Protein AF-A0A534Z0I4-F1 (afdb_monomer_lite)

Sequence (76 aa):
MIPVTHLILMKLETGRSQDDADVVELLKAGASPATVGRYLSRVWPKLVPRFRRLVAQARAELTPRPRRPPARRTGR

pLDDT: mean 85.77, std 13.88, range [51.28, 96.5]

Secondary structure (DSSP, 8-state):
---HHHHHHHHHHH--HHHHHHHHHHHHTT--HHHHHHHHHHH-GGGHHHHHHHHHHHHHHHS----PPP------

Structure (mmCIF, N/CA/C/O backbone):
data_AF-A0A534Z0I4-F1
#
_entry.id   AF-A0A534Z0I4-F1
#
loop_
_atom_site.group_PDB
_atom_site.id
_atom_site.type_symbol
_atom_site.label_atom_id
_atom_site.label_alt_id
_atom_site.label_comp_id
_atom_site.label_asym_id
_atom_site.label_entity_id
_atom_site.label_seq_id
_atom_site.pdbx_PDB_ins_code
_atom_site.Cartn_x
_atom_site.Cartn_y
_atom_site.Cartn_z
_atom_site.occupancy
_atom_site.B_iso_or_equiv
_atom_site.auth_seq_id
_atom_site.auth_comp_id
_atom_site.auth_asym_id
_atom_site.auth_atom_id
_atom_site.pdbx_PDB_model_num
ATOM 1 N N . MET A 1 1 ? 8.055 -19.109 -7.268 1.00 63.91 1 MET A N 1
ATOM 2 C CA . MET A 1 1 ? 8.313 -17.722 -6.819 1.00 63.91 1 MET A CA 1
ATOM 3 C C . MET A 1 1 ? 6.965 -17.054 -6.573 1.00 63.91 1 MET A C 1
ATOM 5 O O . MET A 1 1 ? 6.133 -17.103 -7.470 1.00 63.91 1 MET A O 1
ATOM 9 N N . ILE A 1 2 ? 6.698 -16.523 -5.375 1.00 74.56 2 ILE A N 1
ATOM 10 C CA . ILE A 1 2 ? 5.408 -15.875 -5.069 1.00 74.56 2 ILE A CA 1
ATOM 11 C C . ILE A 1 2 ? 5.472 -14.412 -5.544 1.00 74.56 2 ILE A C 1
ATOM 13 O O . ILE A 1 2 ? 6.419 -13.717 -5.172 1.00 74.56 2 ILE A O 1
ATOM 17 N N . PRO A 1 3 ? 4.512 -13.917 -6.351 1.00 88.19 3 PRO A N 1
ATOM 18 C CA . PRO A 1 3 ? 4.493 -12.518 -6.769 1.00 88.19 3 PRO A CA 1
ATOM 19 C C . PRO A 1 3 ? 4.380 -11.568 -5.571 1.00 88.19 3 PRO A C 1
ATOM 21 O O . PRO A 1 3 ? 3.606 -11.819 -4.647 1.00 88.19 3 PRO A O 1
ATOM 24 N N . VAL A 1 4 ? 5.069 -10.423 -5.617 1.00 89.44 4 VAL A N 1
ATOM 25 C CA . VAL A 1 4 ? 5.039 -9.434 -4.519 1.00 89.44 4 VAL A CA 1
ATOM 26 C C . VAL A 1 4 ? 3.618 -8.947 -4.202 1.00 89.44 4 VAL A C 1
ATOM 28 O O . VAL A 1 4 ? 3.295 -8.652 -3.056 1.00 89.44 4 VAL A O 1
ATOM 31 N N . THR A 1 5 ? 2.735 -8.922 -5.206 1.00 90.50 5 THR A N 1
ATOM 32 C CA . THR A 1 5 ? 1.315 -8.579 -5.048 1.00 90.50 5 THR A CA 1
ATOM 33 C C . THR A 1 5 ? 0.567 -9.569 -4.159 1.00 90.50 5 THR A C 1
ATOM 35 O O . THR A 1 5 ? -0.283 -9.151 -3.377 1.00 90.50 5 THR A O 1
ATOM 38 N N . HIS A 1 6 ? 0.902 -10.860 -4.238 1.00 90.06 6 HIS A N 1
ATOM 39 C CA . HIS A 1 6 ? 0.321 -11.897 -3.388 1.00 90.06 6 HIS A CA 1
ATOM 40 C C . HIS A 1 6 ? 0.889 -11.825 -1.971 1.00 90.06 6 HIS A C 1
ATOM 42 O O . HIS A 1 6 ? 0.128 -11.929 -1.017 1.00 90.06 6 HIS A O 1
ATOM 48 N N . LEU A 1 7 ? 2.191 -11.558 -1.821 1.00 89.62 7 LEU A N 1
ATOM 49 C CA . LEU A 1 7 ? 2.801 -11.354 -0.501 1.00 89.62 7 LEU A CA 1
ATOM 50 C C . LEU A 1 7 ? 2.171 -10.167 0.241 1.00 89.62 7 LEU A C 1
ATOM 52 O O . LEU A 1 7 ? 1.844 -10.281 1.419 1.00 89.62 7 LEU A O 1
ATOM 56 N N . ILE A 1 8 ? 1.955 -9.044 -0.452 1.00 89.25 8 ILE A N 1
ATOM 57 C CA . ILE A 1 8 ? 1.300 -7.869 0.138 1.00 89.25 8 ILE A CA 1
ATOM 58 C C . ILE A 1 8 ? -0.164 -8.167 0.474 1.00 89.25 8 ILE A C 1
ATOM 60 O O . ILE A 1 8 ? -0.627 -7.759 1.534 1.00 89.25 8 ILE A O 1
ATOM 64 N N . LEU A 1 9 ? -0.890 -8.894 -0.381 1.00 91.00 9 LEU A N 1
ATOM 65 C CA . LEU A 1 9 ? -2.261 -9.306 -0.076 1.00 91.00 9 LEU A CA 1
ATOM 66 C C . LEU A 1 9 ? -2.316 -10.150 1.203 1.00 91.00 9 LEU A C 1
ATOM 68 O O . LEU A 1 9 ? -3.038 -9.781 2.122 1.00 91.00 9 LEU A O 1
ATOM 72 N N . MET A 1 10 ? -1.493 -11.201 1.299 1.00 92.00 10 MET A N 1
ATOM 73 C CA . MET A 1 10 ? -1.441 -12.073 2.480 1.00 92.00 10 MET A CA 1
ATOM 74 C C . MET A 1 10 ? -1.172 -11.285 3.770 1.00 92.00 10 MET A C 1
ATOM 76 O O . MET A 1 10 ? -1.812 -11.532 4.787 1.00 92.00 10 MET A O 1
ATOM 80 N N . LYS A 1 11 ? -0.263 -10.305 3.719 1.00 90.62 11 LYS A N 1
ATOM 81 C CA . LYS A 1 11 ? 0.059 -9.421 4.852 1.00 90.62 11 LYS A CA 1
ATOM 82 C C . LYS A 1 11 ? -1.093 -8.485 5.231 1.00 90.62 11 LYS A C 1
ATOM 84 O O . LYS A 1 11 ? -1.365 -8.254 6.405 1.00 90.62 11 LYS A O 1
ATOM 89 N N . LEU A 1 12 ? -1.797 -7.932 4.247 1.00 90.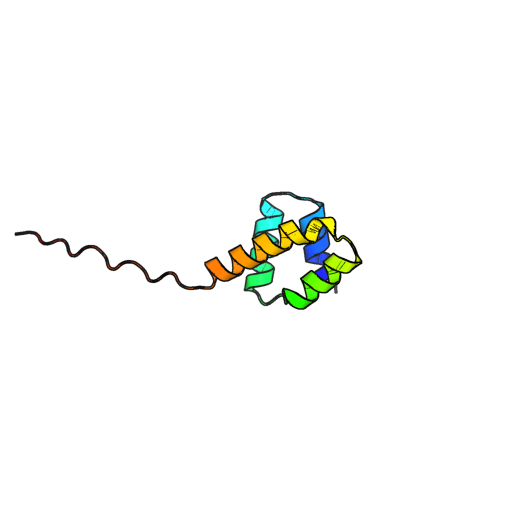56 12 LEU A N 1
ATOM 90 C CA . LEU A 1 12 ? -2.928 -7.041 4.513 1.00 90.56 12 LEU A CA 1
ATOM 91 C C . LEU A 1 12 ? -4.154 -7.792 5.049 1.00 90.56 12 LEU A C 1
ATOM 93 O O . LEU A 1 12 ? -4.918 -7.214 5.825 1.00 90.56 12 LEU A O 1
ATOM 97 N N . GLU A 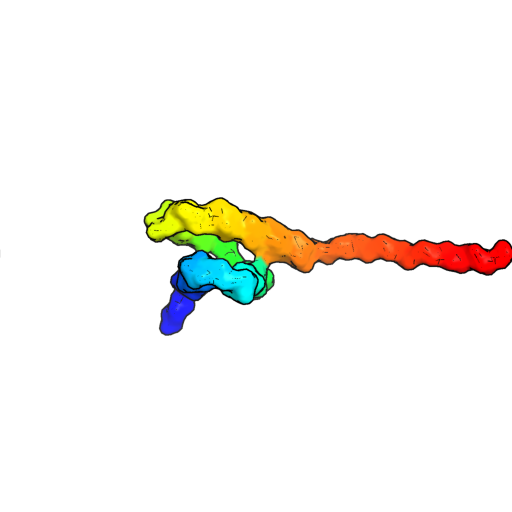1 13 ? -4.334 -9.051 4.647 1.00 89.69 13 GLU A N 1
ATOM 98 C CA . GLU A 1 13 ? -5.417 -9.925 5.111 1.00 89.69 13 GLU A CA 1
ATOM 99 C C . GLU A 1 13 ? -5.268 -10.321 6.581 1.00 89.69 13 GLU A C 1
ATOM 101 O O . GLU A 1 13 ? -6.248 -10.286 7.323 1.00 89.69 13 GLU A O 1
ATOM 106 N N . THR A 1 14 ? -4.052 -10.654 7.027 1.00 87.44 14 THR A N 1
ATOM 107 C CA . THR A 1 14 ? -3.784 -11.011 8.432 1.00 87.44 14 THR A CA 1
ATOM 108 C C . THR A 1 14 ? -3.986 -9.833 9.377 1.00 87.44 14 THR A C 1
ATOM 110 O O . THR A 1 14 ? -4.349 -10.018 10.537 1.00 87.44 14 THR A O 1
ATOM 113 N N . GLY A 1 15 ? -3.745 -8.615 8.890 1.00 78.94 15 GLY A N 1
ATOM 114 C CA . GLY A 1 15 ? -4.108 -7.372 9.554 1.00 78.94 15 GLY A CA 1
ATOM 115 C C . GLY A 1 15 ? -3.316 -7.028 10.817 1.00 78.94 15 GLY A C 1
ATOM 116 O O . GLY A 1 15 ? -3.675 -6.051 11.477 1.00 78.94 15 GLY A O 1
ATOM 117 N N . ARG A 1 16 ? -2.246 -7.767 11.136 1.00 87.81 16 ARG A N 1
ATOM 118 C CA . ARG A 1 16 ? -1.368 -7.484 12.280 1.00 87.81 16 ARG A CA 1
ATOM 119 C C . ARG A 1 16 ? -0.556 -6.215 12.033 1.00 87.81 16 ARG A C 1
ATOM 121 O O . ARG A 1 16 ? -0.142 -5.946 10.912 1.00 87.81 16 ARG A O 1
ATOM 128 N N . SER A 1 17 ? -0.244 -5.476 13.095 1.00 83.81 17 SER A N 1
ATOM 129 C CA . SER A 1 17 ? 0.562 -4.250 12.990 1.00 83.81 17 SER A CA 1
ATOM 130 C C . SER A 1 17 ? 1.956 -4.494 12.395 1.00 83.81 17 SER A C 1
ATOM 132 O O . SER A 1 17 ? 2.475 -3.640 11.685 1.00 83.81 17 SER A O 1
ATOM 134 N N . GLN A 1 18 ? 2.546 -5.672 12.635 1.00 88.06 18 GLN A N 1
ATOM 135 C CA . GLN A 1 18 ? 3.823 -6.067 12.026 1.00 88.06 18 GLN A CA 1
ATOM 136 C C . GLN A 1 18 ? 3.718 -6.208 10.501 1.00 88.06 18 GLN A C 1
ATOM 138 O O . GLN A 1 18 ? 4.639 -5.842 9.778 1.00 88.06 18 GLN A O 1
ATOM 143 N N . ASP A 1 19 ? 2.583 -6.697 10.000 1.00 91.12 19 ASP A N 1
ATOM 144 C CA . ASP A 1 19 ? 2.380 -6.899 8.569 1.00 91.12 19 ASP A CA 1
ATOM 145 C C . ASP A 1 19 ? 2.277 -5.558 7.818 1.00 91.12 19 ASP A C 1
ATOM 147 O O . ASP A 1 19 ? 2.755 -5.448 6.689 1.00 91.12 19 ASP A O 1
ATOM 151 N N . ASP A 1 20 ? 1.734 -4.514 8.456 1.00 92.25 20 ASP A N 1
ATOM 152 C CA . ASP A 1 20 ? 1.725 -3.154 7.900 1.00 92.25 20 ASP A CA 1
ATOM 153 C C . ASP A 1 20 ? 3.150 -2.596 7.739 1.00 92.25 20 ASP A C 1
ATOM 155 O O . ASP A 1 20 ? 3.466 -2.010 6.699 1.00 92.25 20 ASP A O 1
ATOM 159 N N . ALA A 1 21 ? 4.021 -2.811 8.733 1.00 92.69 21 ALA A N 1
ATOM 160 C CA . ALA A 1 21 ? 5.426 -2.406 8.670 1.00 92.69 21 ALA A CA 1
ATOM 161 C C . ALA A 1 21 ? 6.175 -3.152 7.554 1.00 92.69 21 ALA A C 1
ATOM 163 O O . ALA A 1 21 ? 6.883 -2.538 6.758 1.00 92.69 21 ALA A O 1
ATOM 164 N N . ASP A 1 22 ? 5.944 -4.457 7.423 1.00 93.00 22 ASP A N 1
ATOM 165 C CA . ASP A 1 22 ? 6.551 -5.257 6.362 1.00 93.00 22 ASP A CA 1
ATOM 166 C C . ASP A 1 22 ? 6.097 -4.798 4.963 1.00 93.00 22 ASP A C 1
ATOM 168 O O . ASP A 1 22 ? 6.893 -4.771 4.023 1.00 93.00 22 ASP A O 1
ATOM 172 N N . VAL A 1 23 ? 4.827 -4.407 4.798 1.00 94.50 23 VAL A N 1
ATOM 173 C CA . VAL A 1 23 ? 4.335 -3.824 3.538 1.00 94.50 23 VAL A CA 1
ATOM 174 C C . VAL A 1 23 ? 5.032 -2.493 3.244 1.00 94.50 23 VAL A C 1
ATOM 176 O O . VAL A 1 23 ? 5.396 -2.249 2.093 1.00 94.50 23 VAL A O 1
ATOM 179 N N . VAL A 1 24 ? 5.258 -1.648 4.253 1.00 94.62 24 VAL A N 1
ATOM 180 C CA . VAL A 1 24 ? 6.020 -0.396 4.101 1.00 94.62 24 VAL A CA 1
ATOM 181 C C . VAL A 1 24 ? 7.455 -0.674 3.647 1.00 94.62 24 VAL A C 1
ATOM 183 O O . VAL A 1 24 ? 7.918 -0.037 2.699 1.00 94.62 24 VAL A O 1
ATOM 186 N N . GLU A 1 25 ? 8.132 -1.663 4.230 1.00 94.31 25 GLU A N 1
ATOM 187 C CA . GLU A 1 25 ? 9.485 -2.053 3.816 1.00 94.31 25 GLU A CA 1
ATOM 188 C C . GLU A 1 25 ? 9.525 -2.611 2.387 1.00 94.31 25 GLU A C 1
ATOM 190 O O . GLU A 1 25 ? 10.396 -2.237 1.603 1.00 94.31 25 GLU A O 1
ATOM 195 N N . LEU A 1 26 ? 8.537 -3.417 1.982 1.00 93.94 26 LEU A N 1
ATOM 196 C CA . LEU A 1 26 ? 8.427 -3.888 0.595 1.00 93.94 26 LEU A CA 1
ATOM 197 C C . LEU A 1 26 ? 8.246 -2.729 -0.398 1.00 93.94 26 LEU A C 1
ATOM 199 O O . LEU A 1 26 ? 8.816 -2.751 -1.492 1.00 93.94 26 LEU A O 1
ATOM 203 N N . LEU A 1 27 ? 7.478 -1.701 -0.028 1.00 95.00 27 LEU A N 1
ATOM 204 C CA . LEU A 1 27 ? 7.303 -0.495 -0.842 1.00 95.00 27 LEU A CA 1
ATOM 205 C C . LEU A 1 27 ? 8.602 0.317 -0.934 1.00 95.00 27 LEU A C 1
ATOM 207 O O . LEU A 1 27 ? 8.944 0.792 -2.018 1.00 95.00 27 LEU A O 1
ATOM 211 N N . LYS A 1 28 ? 9.352 0.432 0.169 1.00 92.19 28 LYS A N 1
ATOM 212 C CA . LYS A 1 28 ? 10.675 1.079 0.206 1.00 92.19 28 LYS A CA 1
ATOM 213 C C . LYS A 1 28 ? 11.712 0.316 -0.621 1.00 92.19 28 LYS A C 1
ATOM 215 O O . LYS A 1 28 ? 12.534 0.942 -1.280 1.00 92.19 28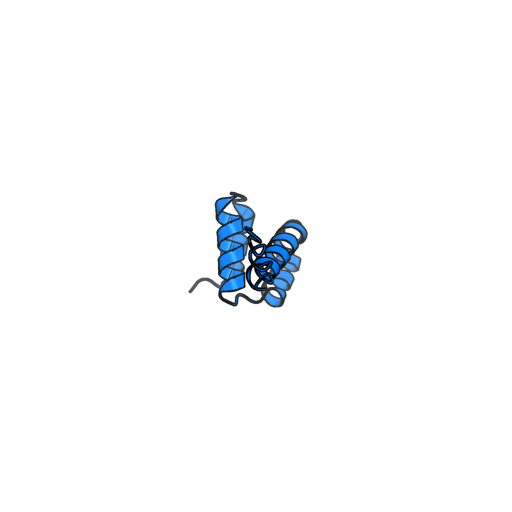 LYS A O 1
ATOM 220 N N . ALA A 1 29 ? 11.612 -1.012 -0.663 1.00 92.12 29 ALA A N 1
ATOM 221 C CA . ALA A 1 29 ? 12.447 -1.890 -1.481 1.00 92.12 29 ALA A CA 1
ATOM 222 C C . ALA A 1 29 ? 12.101 -1.868 -2.987 1.00 92.12 29 ALA A C 1
ATOM 224 O O . ALA A 1 29 ? 12.750 -2.556 -3.773 1.00 92.12 29 ALA A O 1
ATOM 225 N N . GLY A 1 30 ? 11.097 -1.088 -3.409 1.00 92.25 30 GLY A N 1
ATOM 226 C CA . GLY A 1 30 ? 10.765 -0.878 -4.821 1.00 92.25 30 GLY A CA 1
ATOM 227 C C . GLY A 1 30 ? 9.524 -1.622 -5.321 1.00 92.25 30 GLY A C 1
ATOM 228 O O . GLY A 1 30 ? 9.268 -1.628 -6.528 1.00 92.25 30 GLY A O 1
ATOM 229 N N . ALA A 1 31 ? 8.714 -2.225 -4.442 1.00 93.25 31 ALA A N 1
ATOM 230 C CA . ALA A 1 31 ? 7.423 -2.768 -4.859 1.00 93.25 31 ALA A CA 1
ATOM 231 C C . ALA A 1 31 ? 6.536 -1.654 -5.444 1.00 93.25 31 ALA A C 1
ATOM 233 O O . ALA A 1 31 ? 6.256 -0.653 -4.786 1.00 93.25 31 ALA A O 1
ATOM 234 N N . SER A 1 32 ? 6.070 -1.831 -6.685 1.00 94.56 32 SER A N 1
ATOM 235 C CA . SER A 1 32 ? 5.307 -0.802 -7.404 1.00 94.56 32 SER A CA 1
ATOM 236 C C . SER A 1 32 ? 3.927 -0.555 -6.771 1.00 94.56 32 SER A C 1
ATOM 238 O O . SER A 1 32 ? 3.045 -1.421 -6.873 1.00 94.56 32 SER A O 1
ATOM 240 N N . PRO A 1 33 ? 3.665 0.642 -6.201 1.00 94.94 33 PRO A N 1
ATOM 241 C CA . PRO A 1 33 ? 2.370 0.959 -5.602 1.00 94.94 33 PRO A CA 1
ATOM 242 C C . PRO A 1 33 ? 1.223 0.924 -6.616 1.00 94.94 33 PRO A C 1
ATOM 244 O O . PRO A 1 33 ? 0.101 0.560 -6.272 1.00 94.94 33 PRO A O 1
ATOM 247 N N . ALA A 1 34 ? 1.496 1.289 -7.873 1.00 95.50 34 ALA A N 1
ATOM 248 C CA . ALA A 1 34 ? 0.500 1.295 -8.940 1.00 95.50 34 ALA A CA 1
ATOM 249 C C . ALA A 1 34 ? 0.067 -0.131 -9.310 1.00 95.50 34 ALA A C 1
ATOM 251 O O . ALA A 1 34 ? -1.129 -0.412 -9.405 1.00 95.50 34 ALA A O 1
ATOM 252 N N . THR A 1 35 ? 1.032 -1.045 -9.458 1.00 95.56 35 THR A N 1
ATOM 253 C CA . THR A 1 35 ? 0.763 -2.456 -9.769 1.00 95.56 35 THR A CA 1
ATOM 254 C C . THR A 1 35 ? -0.006 -3.130 -8.636 1.00 95.56 35 THR A C 1
ATOM 256 O O . THR A 1 35 ? -1.026 -3.774 -8.881 1.00 95.56 35 THR A O 1
ATOM 259 N N . VAL A 1 36 ? 0.436 -2.936 -7.390 1.00 94.44 36 VAL A N 1
ATOM 260 C CA . VAL A 1 36 ? -0.214 -3.514 -6.205 1.00 94.44 36 VAL A CA 1
ATOM 261 C C . VAL A 1 36 ? -1.599 -2.905 -5.988 1.00 94.44 36 VAL A C 1
ATOM 263 O O . VAL A 1 36 ? -2.558 -3.638 -5.768 1.00 94.44 36 VAL A O 1
ATOM 266 N N . GLY A 1 37 ? -1.747 -1.587 -6.142 1.00 95.62 37 GLY A N 1
ATOM 267 C CA . GLY A 1 37 ? -3.040 -0.912 -6.044 1.00 95.62 37 GLY A CA 1
ATOM 268 C C . GLY A 1 37 ? -4.045 -1.423 -7.077 1.00 95.62 37 GLY A C 1
ATOM 269 O O . GLY A 1 37 ? -5.170 -1.761 -6.716 1.00 95.62 37 GLY A O 1
ATOM 270 N N . ARG A 1 38 ? -3.631 -1.565 -8.346 1.00 96.12 38 ARG A N 1
ATOM 271 C CA . ARG A 1 38 ? -4.480 -2.123 -9.414 1.00 96.12 38 ARG A CA 1
ATOM 272 C C . ARG A 1 38 ? -4.886 -3.569 -9.129 1.00 96.12 38 ARG A C 1
ATOM 274 O O . ARG A 1 38 ? -6.020 -3.943 -9.419 1.00 96.12 38 ARG A O 1
ATOM 281 N N . TYR A 1 39 ? -3.975 -4.369 -8.578 1.00 95.31 39 TYR A N 1
ATOM 282 C CA . TYR A 1 39 ? -4.252 -5.746 -8.175 1.00 95.31 39 TYR A CA 1
ATOM 283 C C . TYR A 1 39 ? -5.282 -5.808 -7.036 1.00 95.31 39 TYR A C 1
ATOM 285 O O . TYR A 1 39 ? -6.314 -6.466 -7.178 1.00 95.31 39 TYR A O 1
ATOM 293 N N . LEU A 1 40 ? -5.068 -5.052 -5.954 1.00 94.88 40 LEU A N 1
ATOM 294 C CA . LEU A 1 40 ? -5.983 -5.002 -4.808 1.00 94.88 40 LEU A CA 1
ATOM 295 C C . LEU A 1 40 ? -7.371 -4.479 -5.194 1.00 94.88 40 LEU A C 1
ATOM 297 O O . LEU A 1 40 ? -8.370 -5.012 -4.726 1.00 94.88 40 LEU A O 1
ATOM 301 N N . SER A 1 41 ? -7.461 -3.501 -6.101 1.00 95.38 41 SER A N 1
ATOM 302 C CA . SER A 1 41 ? -8.746 -3.016 -6.621 1.00 95.38 41 SER A CA 1
ATOM 303 C C . SER A 1 41 ? -9.565 -4.078 -7.359 1.00 95.38 41 SER A C 1
ATOM 305 O O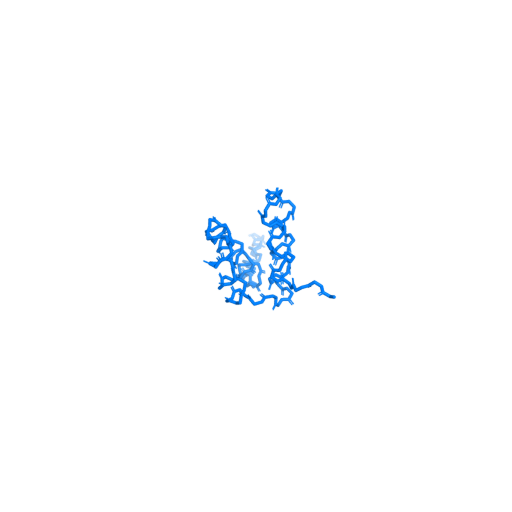 . SER A 1 41 ? -10.767 -3.889 -7.507 1.00 95.38 41 SER A O 1
ATOM 307 N N . ARG A 1 42 ? -8.947 -5.164 -7.837 1.00 95.25 42 ARG A N 1
ATOM 308 C CA . ARG A 1 42 ? -9.647 -6.271 -8.508 1.00 95.25 42 ARG A CA 1
ATOM 309 C C . ARG A 1 42 ? -9.985 -7.404 -7.551 1.00 95.25 42 ARG A C 1
ATOM 311 O O . ARG A 1 42 ? -11.082 -7.938 -7.619 1.00 95.25 42 ARG A O 1
ATOM 318 N N . VAL A 1 43 ? -9.035 -7.769 -6.693 1.00 94.31 43 VAL A N 1
ATOM 319 C CA . VAL A 1 43 ? -9.144 -8.966 -5.848 1.00 94.31 43 VAL A CA 1
ATOM 320 C C . VAL A 1 43 ? -9.827 -8.659 -4.521 1.00 94.31 43 VAL A C 1
ATOM 322 O O . VAL A 1 43 ? -10.691 -9.412 -4.088 1.00 94.31 43 VAL A O 1
ATOM 325 N N . TRP A 1 44 ? -9.483 -7.535 -3.885 1.00 93.06 44 TRP A N 1
ATOM 326 C CA . TRP A 1 44 ? -10.040 -7.170 -2.584 1.00 93.06 44 TRP A CA 1
ATOM 327 C C . TRP A 1 44 ? -10.108 -5.641 -2.391 1.00 93.06 44 TRP A C 1
ATOM 329 O O . TRP A 1 44 ? -9.305 -5.048 -1.661 1.00 93.06 44 TRP A O 1
ATOM 339 N N . PRO A 1 45 ? -11.119 -4.969 -2.978 1.00 94.50 45 PRO A N 1
ATOM 340 C CA . PRO A 1 45 ? -11.217 -3.505 -2.983 1.00 94.50 45 PRO A CA 1
ATOM 341 C C . PRO A 1 45 ? -11.238 -2.865 -1.587 1.00 94.50 45 PRO A C 1
ATOM 343 O O . PRO A 1 45 ? -10.763 -1.745 -1.405 1.00 94.50 45 PRO A O 1
ATOM 346 N N . LYS A 1 46 ? -11.748 -3.586 -0.579 1.00 94.12 46 LYS A N 1
ATOM 347 C CA . LYS A 1 46 ? -11.825 -3.121 0.817 1.00 94.12 46 LYS A CA 1
ATOM 348 C C . LYS A 1 46 ? -10.452 -2.853 1.451 1.00 94.12 46 LYS A C 1
ATOM 350 O O . LYS A 1 46 ? -10.376 -2.056 2.381 1.00 94.12 46 LYS A O 1
ATOM 355 N N . LEU A 1 47 ? -9.374 -3.464 0.950 1.00 93.25 47 LEU A N 1
ATOM 356 C CA . LEU A 1 47 ? -8.010 -3.250 1.456 1.00 93.25 47 LEU A CA 1
ATOM 357 C C . LEU A 1 47 ? -7.333 -2.011 0.845 1.00 93.25 47 LEU A C 1
ATOM 359 O O . LEU A 1 47 ? -6.341 -1.517 1.382 1.00 93.25 47 LEU A O 1
ATOM 363 N N . VAL A 1 48 ? -7.881 -1.459 -0.245 1.00 94.38 48 VAL A N 1
ATOM 364 C CA . VAL A 1 48 ? -7.296 -0.321 -0.974 1.00 94.38 48 VAL A CA 1
ATOM 365 C C . VAL A 1 48 ? -7.116 0.926 -0.094 1.00 94.38 48 VAL A C 1
ATOM 367 O O . VAL A 1 48 ? -6.042 1.529 -0.162 1.00 94.38 48 VAL A O 1
ATOM 370 N N . PRO A 1 49 ? -8.079 1.339 0.758 1.00 94.94 49 PRO A N 1
ATOM 371 C CA . PRO A 1 49 ? -7.884 2.492 1.636 1.00 94.94 49 PRO A CA 1
ATOM 372 C C . PRO A 1 49 ? -6.728 2.305 2.626 1.00 94.94 49 PRO A C 1
ATOM 374 O O . PRO A 1 49 ? -5.945 3.233 2.821 1.00 94.94 49 PRO A O 1
ATOM 377 N N . ARG A 1 50 ? -6.582 1.105 3.211 1.00 93.88 50 ARG A N 1
ATOM 378 C CA . ARG A 1 50 ? -5.468 0.770 4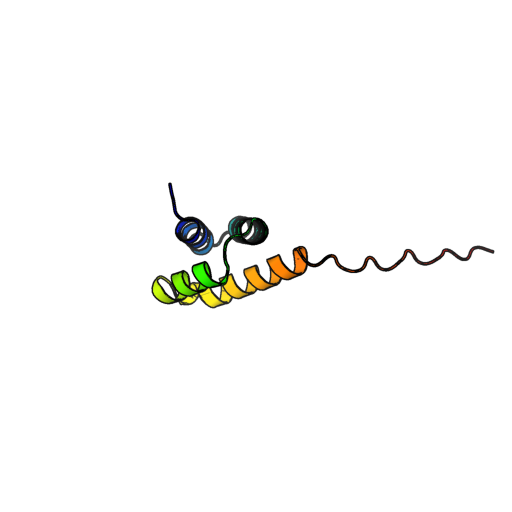.115 1.00 93.88 50 ARG A CA 1
ATOM 379 C C . ARG A 1 50 ? -4.141 0.807 3.365 1.00 93.88 50 ARG A C 1
ATOM 381 O O . ARG A 1 50 ? -3.228 1.511 3.783 1.00 93.88 50 ARG A O 1
ATOM 388 N N . PHE A 1 51 ? -4.071 0.154 2.206 1.00 95.94 51 PHE A N 1
ATOM 389 C CA . PHE A 1 51 ? -2.872 0.146 1.370 1.00 95.94 51 PHE A CA 1
ATOM 390 C C . PHE A 1 51 ? -2.417 1.562 0.976 1.00 95.94 51 PHE A C 1
ATOM 392 O O . PHE A 1 51 ? -1.234 1.879 1.065 1.00 95.94 51 PHE A O 1
ATOM 399 N N . ARG A 1 52 ? -3.347 2.461 0.620 1.00 96.19 52 ARG A N 1
ATOM 400 C CA . ARG A 1 52 ? -3.025 3.868 0.308 1.00 96.19 52 ARG A CA 1
ATOM 401 C C . ARG A 1 52 ? -2.352 4.602 1.473 1.00 96.19 52 ARG A C 1
ATOM 403 O O . ARG A 1 52 ? -1.455 5.405 1.224 1.00 96.19 52 ARG A O 1
ATOM 410 N N . ARG A 1 53 ? -2.748 4.324 2.722 1.00 96.25 53 ARG A N 1
ATOM 411 C CA . ARG A 1 53 ? -2.103 4.904 3.916 1.00 96.25 53 ARG A CA 1
ATOM 412 C C . ARG A 1 53 ? -0.657 4.427 4.051 1.00 96.25 53 ARG A C 1
ATOM 414 O O . ARG A 1 53 ? 0.226 5.253 4.256 1.00 96.25 53 ARG A O 1
ATOM 421 N N . LEU A 1 54 ? -0.407 3.135 3.841 1.00 95.94 54 LEU A N 1
ATOM 422 C CA . LEU A 1 54 ? 0.943 2.557 3.899 1.00 95.94 54 LEU A CA 1
ATOM 423 C C . LEU A 1 54 ? 1.854 3.099 2.789 1.00 95.94 54 LEU A C 1
ATOM 425 O O . LEU A 1 54 ? 3.019 3.392 3.030 1.00 95.94 54 LEU A O 1
ATOM 429 N N . VAL A 1 55 ? 1.315 3.332 1.588 1.00 96.50 55 VAL A N 1
ATOM 430 C CA . VAL A 1 55 ? 2.054 4.004 0.503 1.00 96.50 55 VAL A CA 1
ATOM 431 C C . VAL A 1 55 ? 2.453 5.428 0.891 1.00 96.50 55 VAL A C 1
ATOM 433 O O . VAL A 1 55 ? 3.580 5.843 0.617 1.00 96.50 55 VAL A O 1
ATOM 436 N N . ALA A 1 56 ? 1.554 6.185 1.523 1.00 95.88 56 ALA A N 1
ATOM 437 C CA . ALA A 1 56 ? 1.871 7.528 2.003 1.00 95.88 56 ALA A CA 1
ATOM 438 C C . ALA A 1 56 ? 2.960 7.499 3.087 1.00 95.88 56 ALA A C 1
ATOM 440 O O . ALA A 1 56 ? 3.888 8.305 3.034 1.00 95.88 56 ALA A O 1
ATOM 441 N N . GLN A 1 57 ? 2.888 6.538 4.012 1.00 94.69 57 GLN A N 1
ATOM 442 C CA . GLN A 1 57 ? 3.907 6.328 5.039 1.00 94.69 57 GLN A CA 1
ATOM 443 C C . GLN A 1 57 ? 5.275 5.996 4.427 1.00 94.69 57 GLN A C 1
ATOM 445 O O . GLN A 1 57 ? 6.246 6.691 4.711 1.00 94.69 57 GLN A O 1
ATOM 450 N N . ALA A 1 58 ? 5.346 5.015 3.522 1.00 94.56 58 ALA A N 1
ATOM 451 C CA . ALA A 1 58 ? 6.592 4.633 2.856 1.00 94.56 58 ALA A CA 1
ATOM 452 C C . ALA A 1 58 ? 7.253 5.825 2.141 1.00 94.56 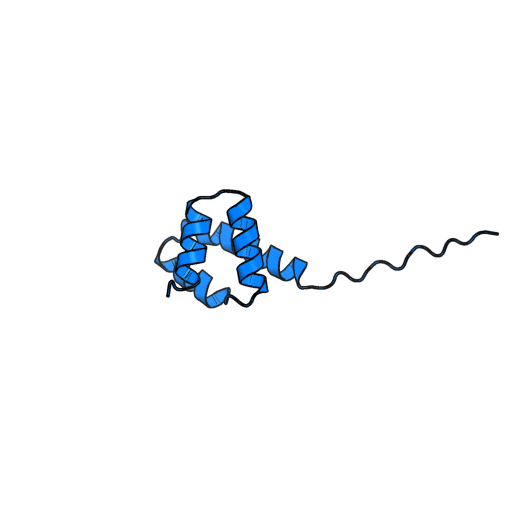58 ALA A C 1
ATOM 454 O O . ALA A 1 58 ? 8.458 6.038 2.250 1.00 94.56 58 ALA A O 1
ATOM 455 N N . ARG A 1 59 ? 6.461 6.664 1.459 1.00 93.12 59 ARG A N 1
ATOM 456 C CA . ARG A 1 59 ? 6.957 7.894 0.815 1.00 93.12 59 ARG A CA 1
ATOM 457 C C . ARG A 1 59 ? 7.474 8.924 1.820 1.00 93.12 59 ARG A C 1
ATOM 459 O O . ARG A 1 59 ? 8.489 9.571 1.560 1.00 93.12 59 ARG A O 1
ATOM 466 N N . ALA A 1 60 ? 6.782 9.085 2.946 1.00 92.94 60 ALA A N 1
ATOM 467 C CA . ALA A 1 60 ? 7.184 10.005 4.004 1.00 92.94 60 ALA A CA 1
ATOM 468 C C . ALA A 1 60 ? 8.494 9.570 4.681 1.00 92.94 60 ALA A C 1
ATOM 470 O O . ALA A 1 60 ? 9.294 10.429 5.038 1.00 92.94 60 ALA A O 1
ATOM 471 N N . GLU A 1 61 ? 8.727 8.263 4.821 1.00 91.00 61 GLU A N 1
ATOM 472 C CA . GLU A 1 61 ? 9.972 7.706 5.364 1.00 91.00 61 GLU A CA 1
ATOM 473 C C . GLU A 1 61 ? 11.144 7.767 4.373 1.00 91.00 61 GLU A C 1
ATOM 475 O O . GLU A 1 61 ? 12.284 7.957 4.790 1.00 91.00 61 GLU A O 1
ATOM 480 N N . LEU A 1 62 ? 10.876 7.634 3.068 1.00 85.44 62 LEU A N 1
ATOM 481 C CA . LEU A 1 62 ? 11.895 7.778 2.019 1.00 85.44 62 LEU A CA 1
ATOM 482 C C . LEU A 1 62 ? 12.333 9.226 1.812 1.00 85.44 62 LEU A C 1
ATOM 484 O O . LEU A 1 62 ? 13.467 9.470 1.409 1.00 85.44 62 LEU A O 1
ATOM 488 N N . THR A 1 63 ? 11.443 10.188 2.059 1.00 74.56 63 THR A N 1
ATOM 489 C CA . THR A 1 63 ? 11.790 11.606 1.980 1.00 74.56 63 THR A CA 1
ATOM 490 C C . THR A 1 63 ? 12.664 11.953 3.186 1.00 74.56 63 THR A C 1
ATOM 492 O O . THR A 1 63 ? 12.164 11.933 4.314 1.00 74.56 63 THR A O 1
ATOM 495 N N . PRO A 1 64 ? 13.951 12.310 3.006 1.00 57.22 64 PRO A N 1
ATOM 496 C CA . PRO A 1 64 ? 14.762 12.766 4.119 1.00 57.22 64 PRO A CA 1
ATOM 497 C C . PRO A 1 64 ? 14.118 14.043 4.657 1.00 57.22 64 PRO A C 1
ATOM 499 O O . PRO A 1 64 ? 14.075 15.065 3.970 1.00 57.22 64 PRO A O 1
ATOM 502 N N . ARG A 1 65 ? 13.582 14.006 5.881 1.00 58.28 65 ARG A N 1
ATOM 503 C CA . ARG A 1 65 ? 13.173 15.244 6.552 1.00 58.28 65 ARG A CA 1
ATOM 504 C C . ARG A 1 65 ? 14.410 16.143 6.647 1.00 58.28 65 ARG A C 1
ATOM 506 O O . ARG A 1 65 ? 15.446 15.652 7.111 1.00 58.28 65 ARG A O 1
ATOM 513 N N . PRO A 1 66 ? 14.339 17.432 6.264 1.00 51.28 66 PRO A N 1
ATOM 514 C CA . PRO A 1 66 ? 15.421 18.357 6.559 1.00 51.28 66 PRO A CA 1
ATOM 515 C C . PRO A 1 66 ? 15.604 18.353 8.076 1.00 51.28 66 PRO A C 1
ATOM 517 O O . PRO A 1 66 ? 14.704 18.733 8.830 1.00 51.28 66 PRO A O 1
ATOM 520 N N . ARG A 1 67 ? 16.744 17.826 8.538 1.00 60.09 67 ARG A N 1
ATOM 521 C CA . ARG A 1 67 ? 17.104 17.856 9.953 1.00 60.09 67 ARG A CA 1
ATOM 522 C C . ARG A 1 67 ? 17.163 19.329 10.332 1.00 60.09 67 ARG A C 1
ATOM 524 O O . ARG A 1 67 ? 18.001 20.061 9.813 1.00 60.09 67 ARG A O 1
ATOM 531 N N . ARG A 1 68 ? 16.237 19.768 11.188 1.00 58.59 68 ARG A N 1
ATOM 532 C CA . ARG A 1 68 ? 16.269 21.101 11.792 1.00 58.59 68 ARG A CA 1
ATOM 533 C C . ARG A 1 68 ? 17.690 21.291 12.346 1.00 58.59 68 ARG A C 1
ATOM 535 O O . ARG A 1 68 ? 18.120 20.426 13.114 1.00 58.59 68 ARG A O 1
ATOM 542 N N . PRO A 1 69 ? 18.449 22.315 11.916 1.00 59.94 69 PRO A N 1
ATOM 543 C CA . PRO A 1 69 ? 19.815 22.485 12.386 1.00 59.94 69 PRO A CA 1
ATOM 544 C C . PRO A 1 69 ? 19.795 22.576 13.917 1.00 59.94 69 PRO A C 1
ATOM 546 O O . PRO A 1 69 ? 18.853 23.163 14.466 1.00 59.94 69 PRO A O 1
ATOM 549 N N . PRO A 1 70 ? 20.766 21.962 14.621 1.00 58.22 70 PRO A N 1
ATOM 550 C CA . PRO A 1 70 ? 20.820 22.050 16.071 1.00 58.22 70 PRO A CA 1
ATOM 551 C C . PRO A 1 70 ? 20.831 23.529 16.446 1.00 58.22 70 PRO A C 1
ATOM 553 O O . PRO A 1 70 ? 21.620 24.304 15.901 1.00 58.22 70 PRO A O 1
ATOM 556 N N . ALA A 1 71 ? 19.905 23.920 17.326 1.00 60.62 71 ALA A N 1
ATOM 557 C CA . ALA A 1 71 ? 19.837 25.272 17.850 1.00 60.62 71 ALA A CA 1
ATOM 558 C C . ALA A 1 71 ? 21.237 25.645 18.341 1.00 60.62 71 ALA A C 1
ATOM 560 O O . ALA A 1 71 ? 21.788 24.998 19.234 1.00 60.62 71 ALA A O 1
ATOM 561 N N . ARG A 1 72 ? 21.838 26.637 17.678 1.00 56.62 72 ARG A N 1
ATOM 562 C CA . ARG A 1 72 ? 23.147 27.174 18.023 1.00 56.62 72 ARG A CA 1
ATOM 563 C C . ARG A 1 72 ? 23.052 27.604 19.481 1.00 56.62 72 ARG A C 1
ATOM 565 O O . ARG A 1 72 ? 22.348 28.553 19.803 1.00 56.62 72 ARG A O 1
ATOM 572 N N . ARG A 1 73 ? 23.695 26.840 20.362 1.00 58.41 73 ARG A N 1
ATOM 573 C CA . ARG A 1 73 ? 23.810 27.136 21.786 1.00 58.41 73 ARG A CA 1
ATOM 574 C C . ARG A 1 73 ? 24.675 28.390 21.896 1.00 58.41 73 ARG A C 1
ATOM 576 O O . ARG A 1 73 ? 25.896 28.299 21.949 1.00 58.41 73 ARG A O 1
ATOM 583 N N . THR A 1 74 ? 24.055 29.563 21.833 1.00 57.09 74 THR A N 1
ATOM 584 C CA . THR A 1 74 ? 24.686 30.831 22.196 1.00 57.09 74 THR A CA 1
ATOM 585 C C . THR A 1 74 ? 24.825 30.829 23.711 1.00 57.09 74 THR A C 1
ATOM 587 O O . THR A 1 74 ? 23.930 31.235 24.440 1.00 57.09 74 THR A O 1
ATOM 590 N N . GLY A 1 75 ? 25.931 30.262 24.183 1.00 60.72 75 GLY A N 1
ATOM 591 C CA . GLY A 1 75 ? 26.466 30.589 25.492 1.00 60.72 75 GLY A CA 1
ATOM 592 C C . GLY A 1 75 ? 27.454 31.731 25.318 1.00 60.72 75 GLY A C 1
ATOM 593 O O . GLY A 1 75 ? 28.495 31.519 24.700 1.00 60.72 75 GLY A O 1
ATOM 594 N N . ARG A 1 76 ? 27.107 32.914 25.821 1.00 51.66 76 ARG A N 1
ATOM 595 C CA . ARG A 1 76 ? 27.967 33.748 26.665 1.00 51.66 76 ARG A CA 1
ATOM 596 C C . ARG A 1 76 ? 27.145 34.885 27.253 1.00 51.66 76 ARG A C 1
ATOM 598 O O . ARG A 1 76 ? 26.358 35.473 26.483 1.00 51.66 76 ARG A O 1
#

Foldseek 3Di:
DDDVLVLLVVLLVVPDPVSLVVLLVVVLVPDDLVVSLVVCVPPPVPSNVVSVVSNVVSVVVVPPDPDPPPDPPPDD

Radius of gyration: 17.15 Å; chains: 1; bounding box: 40×52×36 Å